Protein AF-A0A1Q1FM23-F1 (afdb_monomer_lite)

Sequence (66 aa):
MATQWVGLGTVERFVQAVVAGGLALVAGLWATELFALGSPVWLVGVALVVIGIAGLSWGIYSELSI

Radius of gyration: 15.68 Å; chains: 1; bounding box: 37×17×44 Å

pLDDT: mean 80.35, std 11.75, range [50.09, 93.12]

Foldseek 3Di:
DPVVVVVVVLVVLLVVLLVQLVVLLVQLVCQCVVDDPPDPSVVSSVVSNVSSVVSNVVSVVSVVPD

Secondary structure (DSSP, 8-state):
--SHHHHHHHHHHHHHHHHHHHHHHHHHHHHHHHS-TT-HHHHHHHHHHHHHHHHHHHHHHHHH--

Structure (mmCIF, N/CA/C/O backbone):
data_AF-A0A1Q1FM23-F1
#
_entry.id   AF-A0A1Q1FM23-F1
#
loop_
_atom_site.group_PDB
_atom_site.id
_atom_site.type_symbol
_atom_site.label_atom_id
_atom_site.label_alt_id
_atom_site.label_comp_id
_atom_site.label_asym_id
_atom_site.label_entity_id
_atom_site.label_seq_id
_atom_site.pdbx_PDB_ins_code
_atom_site.Cartn_x
_atom_site.Cartn_y
_atom_site.Cartn_z
_atom_site.occupancy
_atom_site.B_iso_or_equiv
_atom_site.auth_seq_id
_atom_site.auth_comp_id
_atom_site.auth_asym_id
_atom_site.auth_atom_id
_atom_site.pdbx_PDB_model_num
ATOM 1 N N . MET A 1 1 ? 22.949 8.299 -30.187 1.00 51.41 1 MET A N 1
ATOM 2 C CA . MET A 1 1 ? 23.169 8.519 -28.738 1.00 51.41 1 MET A CA 1
ATOM 3 C C . MET A 1 1 ? 21.896 9.094 -28.093 1.00 51.41 1 MET A C 1
ATOM 5 O O . MET A 1 1 ? 21.937 10.140 -27.469 1.00 51.41 1 MET A O 1
ATOM 9 N N . ALA A 1 2 ? 20.741 8.444 -28.297 1.00 56.06 2 ALA A N 1
ATOM 10 C CA . ALA A 1 2 ? 19.419 8.942 -27.869 1.00 56.06 2 ALA A CA 1
ATOM 11 C C . ALA A 1 2 ? 18.556 7.857 -27.188 1.00 56.06 2 ALA A C 1
ATOM 13 O O . ALA A 1 2 ? 17.461 8.135 -26.719 1.00 56.06 2 ALA A O 1
ATOM 14 N N . THR A 1 3 ? 19.059 6.624 -27.097 1.00 60.19 3 THR A N 1
ATOM 15 C CA . THR A 1 3 ? 18.336 5.472 -26.542 1.00 60.19 3 THR A CA 1
ATOM 16 C C . THR A 1 3 ? 18.435 5.364 -25.016 1.00 60.19 3 THR A C 1
ATOM 18 O O . THR A 1 3 ? 17.601 4.708 -24.407 1.00 60.19 3 THR A O 1
ATOM 21 N N . GLN A 1 4 ? 19.388 6.054 -24.372 1.00 56.31 4 GLN A N 1
ATOM 22 C CA . GLN A 1 4 ? 19.579 6.006 -22.910 1.00 56.31 4 GLN A CA 1
ATOM 23 C C . GLN A 1 4 ? 18.462 6.719 -22.121 1.00 56.31 4 GLN A C 1
ATOM 25 O O . GLN A 1 4 ? 18.159 6.332 -20.999 1.00 56.31 4 GLN A O 1
ATOM 30 N N . TRP A 1 5 ? 17.840 7.754 -22.694 1.00 57.72 5 TRP A N 1
ATOM 31 C CA . TRP A 1 5 ? 16.875 8.599 -21.978 1.00 57.72 5 TRP A CA 1
ATOM 32 C C . TRP A 1 5 ? 15.488 7.963 -21.851 1.00 57.72 5 TRP A C 1
ATOM 34 O O . TRP A 1 5 ? 14.785 8.215 -20.878 1.00 57.72 5 TRP A O 1
ATOM 44 N N . VAL A 1 6 ? 15.116 7.100 -22.798 1.00 61.09 6 VAL A N 1
ATOM 45 C CA . VAL A 1 6 ? 13.826 6.393 -22.785 1.00 61.09 6 VAL A CA 1
ATOM 46 C C . VAL A 1 6 ? 13.820 5.282 -21.730 1.00 61.09 6 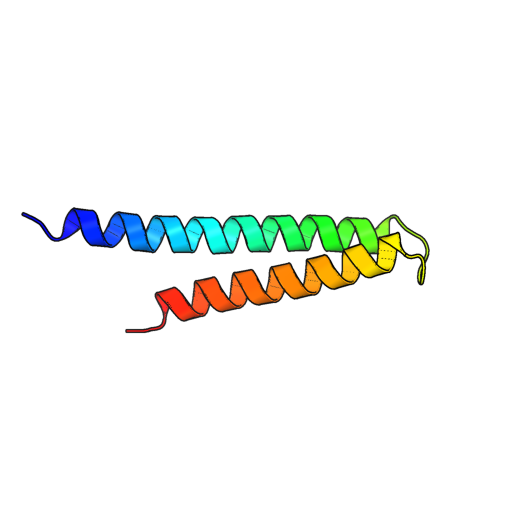VAL A C 1
ATOM 48 O O . VAL A 1 6 ? 12.821 5.100 -21.043 1.00 61.09 6 VAL A O 1
ATOM 51 N N . GLY A 1 7 ? 14.952 4.595 -21.531 1.00 60.81 7 GLY A N 1
ATOM 52 C CA . GLY A 1 7 ? 15.066 3.529 -20.530 1.00 60.81 7 GLY A CA 1
ATOM 53 C C . GLY A 1 7 ? 14.928 4.024 -19.087 1.00 60.81 7 GLY A C 1
ATOM 54 O O . GLY A 1 7 ? 14.294 3.361 -18.273 1.00 60.81 7 GLY A O 1
ATOM 55 N N . LEU A 1 8 ? 15.457 5.212 -18.770 1.00 66.06 8 LEU A N 1
ATOM 56 C CA . LEU A 1 8 ? 15.394 5.763 -17.410 1.00 66.06 8 LEU A CA 1
ATOM 57 C C . LEU A 1 8 ? 13.964 6.125 -16.988 1.00 66.06 8 LEU A C 1
ATOM 59 O O . LEU A 1 8 ? 13.586 5.828 -15.861 1.00 66.06 8 LEU A O 1
ATOM 63 N N . GLY A 1 9 ? 13.155 6.701 -17.885 1.00 71.62 9 GLY A N 1
ATOM 64 C CA . GLY A 1 9 ? 11.767 7.060 -17.573 1.00 71.62 9 GLY A CA 1
ATOM 65 C C . GLY A 1 9 ? 10.870 5.841 -17.330 1.00 71.62 9 GLY A C 1
ATOM 66 O O . GLY A 1 9 ? 10.021 5.865 -16.439 1.00 71.62 9 GLY A O 1
ATOM 67 N N . THR A 1 10 ? 11.084 4.757 -18.080 1.00 76.56 10 THR A N 1
ATOM 68 C CA . THR A 1 10 ? 10.366 3.490 -17.880 1.00 76.56 10 THR A CA 1
ATOM 69 C C . THR A 1 10 ? 10.755 2.835 -16.556 1.00 76.56 10 THR A C 1
ATOM 71 O O . THR A 1 10 ? 9.877 2.523 -15.752 1.00 76.56 10 THR A O 1
ATOM 74 N N . VAL A 1 11 ? 12.060 2.716 -16.278 1.00 79.81 11 VAL A N 1
ATOM 75 C CA . VAL A 1 11 ? 12.560 2.112 -15.032 1.00 79.81 11 VAL A CA 1
ATOM 76 C C . VAL A 1 11 ? 12.167 2.943 -13.809 1.00 79.81 11 VAL A C 1
ATOM 78 O O . VAL A 1 11 ? 11.771 2.384 -12.791 1.00 79.81 11 VAL A O 1
ATOM 81 N N . GLU A 1 12 ? 12.208 4.275 -13.884 1.00 83.88 12 GLU A N 1
ATOM 82 C CA . GLU A 1 12 ? 11.767 5.143 -12.786 1.00 83.88 12 GLU A CA 1
ATOM 83 C C . GLU A 1 12 ? 10.290 4.905 -12.441 1.00 83.88 12 GLU A C 1
ATOM 85 O O . GLU A 1 12 ? 9.943 4.754 -11.270 1.00 83.88 12 GLU A O 1
ATOM 90 N N . ARG A 1 13 ? 9.421 4.804 -13.454 1.00 81.38 13 ARG A N 1
ATOM 91 C CA . ARG A 1 13 ? 7.985 4.528 -13.280 1.00 81.38 13 ARG A CA 1
ATOM 92 C C . ARG A 1 13 ? 7.734 3.128 -12.719 1.00 81.38 13 ARG A C 1
ATOM 94 O O . ARG A 1 13 ? 6.856 2.976 -11.869 1.00 81.38 13 ARG A O 1
ATOM 101 N N . PHE A 1 14 ? 8.512 2.133 -13.149 1.00 80.44 14 PHE A N 1
ATOM 102 C CA . PHE A 1 14 ? 8.492 0.782 -12.587 1.00 80.44 14 PHE A CA 1
ATOM 103 C C . PHE A 1 14 ? 8.860 0.795 -11.100 1.00 80.44 14 PHE A C 1
ATOM 105 O O . PHE A 1 14 ? 8.084 0.337 -10.261 1.00 80.44 14 PHE A O 1
ATOM 112 N N . VAL A 1 15 ? 10.007 1.387 -10.754 1.00 85.50 15 VAL A N 1
ATOM 113 C CA . VAL A 1 15 ? 10.482 1.482 -9.368 1.00 85.50 15 VAL A CA 1
ATOM 114 C C . VAL A 1 15 ? 9.478 2.247 -8.508 1.00 85.50 15 VAL A C 1
ATOM 116 O O . VAL A 1 15 ? 9.157 1.796 -7.412 1.00 85.50 15 VAL A O 1
ATOM 119 N N . GLN A 1 16 ? 8.916 3.353 -9.003 1.00 86.75 16 GLN A N 1
ATOM 120 C CA . GLN A 1 16 ? 7.869 4.098 -8.300 1.00 86.75 16 GLN A CA 1
ATOM 121 C C . GLN A 1 16 ? 6.629 3.235 -8.036 1.00 86.75 16 GLN A C 1
ATOM 123 O O . GLN A 1 16 ? 6.123 3.248 -6.915 1.00 86.75 16 GLN A O 1
ATOM 128 N N . ALA A 1 17 ? 6.159 2.461 -9.020 1.00 83.56 17 ALA A N 1
ATOM 129 C CA . ALA A 1 17 ? 5.008 1.572 -8.852 1.00 83.56 17 ALA A CA 1
ATOM 130 C C . ALA A 1 17 ? 5.281 0.462 -7.823 1.00 83.56 17 ALA A C 1
ATOM 132 O O . ALA A 1 17 ? 4.444 0.205 -6.956 1.00 83.56 17 ALA A O 1
ATOM 133 N N . VAL A 1 18 ? 6.469 -0.148 -7.872 1.00 85.81 18 VAL A N 1
ATOM 134 C CA . VAL A 1 18 ? 6.878 -1.200 -6.931 1.00 85.81 18 VAL A CA 1
ATOM 135 C C . VAL A 1 18 ? 7.027 -0.650 -5.513 1.00 85.81 18 VAL A C 1
ATOM 137 O O . VAL A 1 18 ? 6.501 -1.239 -4.571 1.00 85.81 18 VAL A O 1
ATOM 140 N N . VAL A 1 19 ? 7.697 0.493 -5.345 1.00 90.25 19 VAL A N 1
ATOM 141 C CA . VAL A 1 19 ? 7.907 1.123 -4.032 1.00 90.25 19 VAL A CA 1
ATOM 142 C C . VAL A 1 19 ? 6.585 1.609 -3.443 1.00 90.25 19 VAL A C 1
ATOM 144 O O . VAL A 1 19 ? 6.302 1.328 -2.279 1.00 90.25 19 VAL A O 1
ATOM 147 N N . ALA A 1 20 ? 5.745 2.287 -4.231 1.00 88.62 20 ALA A N 1
ATOM 148 C CA . ALA A 1 20 ? 4.435 2.743 -3.773 1.00 88.62 20 ALA A CA 1
ATOM 149 C C . ALA A 1 20 ? 3.519 1.563 -3.412 1.00 88.62 20 ALA A C 1
ATOM 151 O O . ALA A 1 20 ? 2.880 1.586 -2.360 1.00 88.62 20 ALA A O 1
ATOM 152 N N . GLY A 1 21 ? 3.498 0.510 -4.237 1.00 88.25 21 GLY A N 1
ATOM 153 C CA . GLY A 1 21 ? 2.735 -0.710 -3.973 1.00 88.25 21 GLY A CA 1
ATOM 154 C C . GLY A 1 21 ? 3.214 -1.443 -2.719 1.00 88.25 21 GLY A C 1
ATOM 155 O O . GLY A 1 21 ? 2.403 -1.819 -1.875 1.00 88.25 21 GLY A O 1
ATOM 156 N N . GLY A 1 22 ? 4.531 -1.580 -2.544 1.00 89.19 22 GLY A N 1
ATOM 157 C CA . GLY A 1 22 ? 5.130 -2.188 -1.356 1.00 89.19 22 GLY A CA 1
ATOM 158 C C . GLY A 1 22 ? 4.833 -1.407 -0.074 1.00 89.19 22 GLY A C 1
ATOM 159 O O . GLY A 1 22 ? 4.413 -1.998 0.919 1.00 89.19 22 GLY A O 1
ATOM 160 N N . LEU A 1 23 ? 4.976 -0.077 -0.099 1.00 92.31 23 LEU A N 1
ATOM 161 C CA . LEU A 1 23 ? 4.635 0.784 1.039 1.00 92.31 23 LEU A CA 1
ATOM 162 C C . LEU A 1 23 ? 3.150 0.687 1.402 1.00 92.31 23 LEU A C 1
ATOM 164 O O . LEU A 1 23 ? 2.821 0.554 2.580 1.00 92.31 23 LEU A O 1
ATOM 168 N N . ALA A 1 24 ? 2.262 0.705 0.404 1.00 88.81 24 ALA A N 1
ATOM 169 C CA . ALA A 1 24 ? 0.829 0.526 0.619 1.00 88.81 24 ALA A CA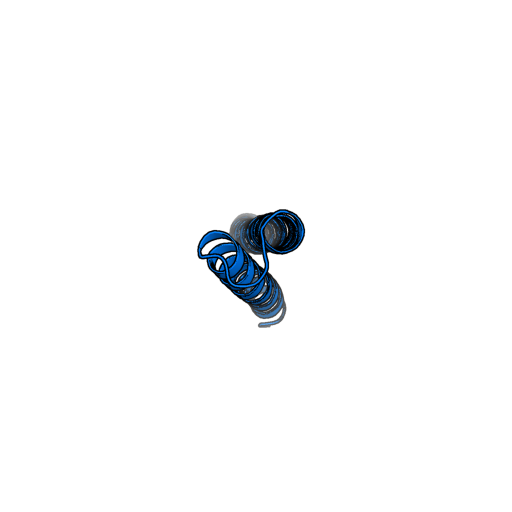 1
ATOM 170 C C . ALA A 1 24 ? 0.517 -0.840 1.248 1.00 88.81 24 ALA A C 1
ATOM 172 O O . ALA A 1 24 ? -0.295 -0.918 2.168 1.00 88.81 24 ALA A O 1
ATOM 173 N N . LEU A 1 25 ? 1.201 -1.900 0.810 1.00 83.94 25 LEU A N 1
ATOM 174 C CA . LEU A 1 25 ? 1.013 -3.249 1.336 1.00 83.94 25 LEU A CA 1
ATOM 175 C C . LEU A 1 25 ? 1.451 -3.365 2.799 1.00 83.94 25 LEU A C 1
ATOM 177 O O . LEU A 1 25 ? 0.693 -3.878 3.616 1.00 83.94 25 LEU A O 1
ATOM 181 N N . VAL A 1 26 ? 2.635 -2.851 3.144 1.00 93.12 26 VAL A N 1
ATOM 182 C CA . VAL A 1 26 ? 3.140 -2.854 4.528 1.00 93.12 26 VAL A CA 1
ATOM 183 C C . VAL A 1 26 ? 2.227 -2.033 5.439 1.00 93.12 26 VAL A C 1
ATOM 185 O O . VAL A 1 26 ? 1.840 -2.508 6.506 1.00 93.12 26 VAL A O 1
ATOM 188 N N . ALA A 1 27 ? 1.825 -0.836 5.002 1.00 89.00 27 ALA A N 1
ATOM 189 C CA . ALA A 1 27 ? 0.905 0.014 5.753 1.00 89.00 27 ALA A CA 1
ATOM 190 C C . ALA A 1 27 ? -0.464 -0.656 5.952 1.00 89.00 27 ALA A C 1
ATOM 192 O O . ALA A 1 27 ? -1.022 -0.612 7.049 1.00 89.00 27 ALA A O 1
ATOM 193 N N . GLY A 1 28 ? -0.985 -1.311 4.911 1.00 85.31 28 GLY A N 1
ATOM 194 C CA . GLY A 1 28 ? -2.227 -2.069 4.976 1.00 85.31 28 GLY A CA 1
ATOM 195 C C . GLY A 1 28 ? -2.146 -3.240 5.954 1.00 85.31 28 GLY A C 1
ATOM 196 O O . GLY A 1 28 ? -3.037 -3.397 6.785 1.00 85.31 28 GLY A O 1
ATOM 197 N N . LEU A 1 29 ? -1.054 -4.008 5.917 1.00 88.06 29 LEU A N 1
ATOM 198 C CA . LEU A 1 29 ? -0.854 -5.169 6.784 1.00 88.06 29 LEU A CA 1
ATOM 199 C C . LEU A 1 29 ? -0.766 -4.762 8.260 1.00 88.06 29 LEU A C 1
ATOM 201 O O . LEU A 1 29 ? -1.452 -5.338 9.104 1.00 88.06 29 LEU A O 1
ATOM 205 N N . TRP A 1 30 ? -0.004 -3.707 8.559 1.00 91.44 30 TRP A N 1
ATOM 206 C CA . TRP A 1 30 ? 0.042 -3.123 9.900 1.00 91.44 30 TRP A CA 1
ATOM 207 C C . TRP A 1 30 ? -1.323 -2.626 10.360 1.00 91.44 30 TRP A C 1
ATOM 209 O O . TRP A 1 30 ? -1.723 -2.909 11.484 1.00 91.44 30 TRP A O 1
ATOM 219 N N . ALA A 1 31 ? -2.079 -1.936 9.503 1.00 85.88 31 ALA A N 1
ATOM 220 C CA .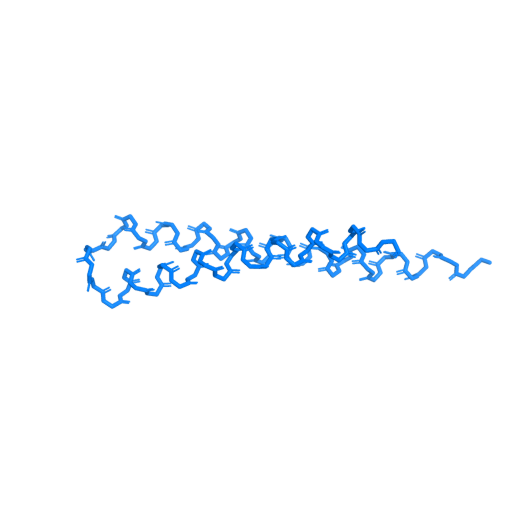 ALA A 1 31 ? -3.429 -1.509 9.853 1.00 85.88 31 ALA A CA 1
ATOM 221 C C . ALA A 1 31 ? -4.365 -2.706 10.119 1.00 85.88 31 ALA A C 1
ATOM 223 O O . ALA A 1 31 ? -5.210 -2.641 11.008 1.00 85.88 31 ALA A O 1
ATOM 224 N N . THR A 1 32 ? -4.212 -3.822 9.402 1.00 86.19 32 THR A N 1
ATOM 225 C CA . THR A 1 32 ? -5.010 -5.026 9.680 1.00 86.19 32 THR A CA 1
ATOM 226 C C . THR A 1 32 ? -4.601 -5.759 10.957 1.00 86.19 32 THR A C 1
ATOM 228 O O . THR A 1 32 ? -5.441 -6.430 11.550 1.00 86.19 32 THR A O 1
ATOM 231 N N . GLU A 1 33 ? -3.343 -5.636 11.386 1.00 89.81 33 GLU A N 1
ATOM 232 C CA . GLU A 1 33 ? -2.829 -6.262 12.610 1.00 89.81 33 GLU A CA 1
ATOM 233 C C . GLU A 1 33 ? -3.137 -5.423 13.862 1.00 89.81 33 GLU A C 1
ATOM 235 O O . GLU A 1 33 ? -3.533 -5.956 14.895 1.00 89.81 33 GLU A O 1
ATOM 240 N N . LEU A 1 34 ? -2.978 -4.100 13.768 1.00 88.25 34 LEU A N 1
ATOM 241 C CA . LEU A 1 34 ? -3.063 -3.179 14.906 1.00 88.25 34 LEU A CA 1
ATOM 242 C C . LEU A 1 34 ? -4.502 -2.830 15.305 1.00 88.25 34 LEU A C 1
ATOM 244 O O . LEU A 1 34 ? -4.738 -2.403 16.436 1.00 88.25 34 LEU A O 1
ATOM 248 N N . PHE A 1 35 ? -5.463 -2.969 14.390 1.00 90.00 35 PHE A N 1
ATOM 249 C CA . PHE A 1 35 ? -6.846 -2.559 14.618 1.00 90.00 35 PHE A CA 1
ATOM 250 C C . PHE A 1 35 ? -7.793 -3.751 14.722 1.00 90.00 35 PHE A C 1
ATOM 252 O O . PHE A 1 35 ? -7.622 -4.780 14.073 1.00 90.00 35 PHE A O 1
ATOM 259 N N . ALA A 1 36 ? -8.843 -3.576 15.528 1.00 85.75 36 ALA A N 1
ATOM 260 C CA . ALA A 1 36 ? -9.853 -4.600 15.740 1.00 85.75 36 ALA A CA 1
ATOM 261 C C . ALA A 1 36 ? -10.483 -5.052 14.415 1.00 85.75 36 ALA A C 1
ATOM 263 O O . ALA A 1 36 ? -10.828 -4.235 13.549 1.00 85.75 36 ALA A O 1
ATOM 264 N N . LEU A 1 37 ? -10.663 -6.365 14.297 1.00 83.81 37 LEU A N 1
ATOM 265 C CA . LEU A 1 37 ? -11.237 -7.012 13.126 1.00 83.81 37 LEU A CA 1
ATOM 266 C C . LEU A 1 37 ? -12.660 -6.484 12.883 1.00 83.81 37 LEU A C 1
ATOM 268 O O . LEU A 1 37 ? -13.482 -6.442 13.797 1.00 83.81 37 LEU A O 1
ATOM 272 N N . GLY A 1 38 ? -12.933 -6.032 11.657 1.00 82.56 38 GLY A N 1
ATOM 273 C CA . GLY A 1 38 ? -14.212 -5.413 11.284 1.00 82.56 38 GLY A CA 1
ATOM 274 C C . GLY A 1 38 ? -14.337 -3.917 11.600 1.00 82.56 38 GLY A C 1
ATOM 275 O O . GLY A 1 38 ? -15.359 -3.316 11.274 1.00 82.56 38 GLY A O 1
ATOM 276 N N . SER A 1 39 ? -13.317 -3.281 12.188 1.00 86.69 39 SER A N 1
ATOM 277 C CA . SER A 1 39 ? -13.310 -1.822 12.348 1.00 86.69 39 SER A CA 1
ATOM 278 C C . SER A 1 39 ? -13.152 -1.097 10.997 1.00 86.69 39 SER A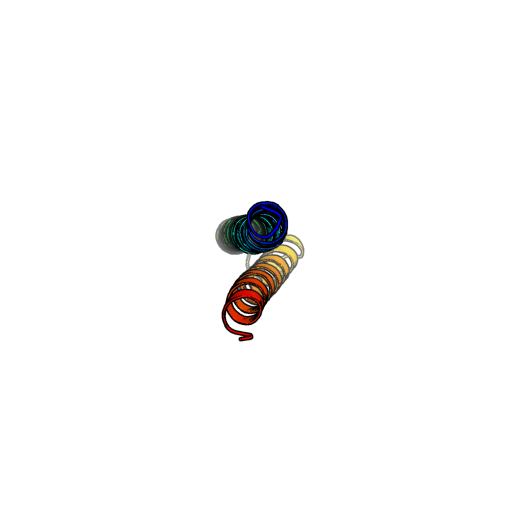 C 1
ATOM 280 O O . SER A 1 39 ? -12.544 -1.636 10.067 1.00 86.69 39 SER A O 1
ATOM 282 N N . PRO A 1 40 ? -13.634 0.155 10.864 1.00 88.56 40 PRO A N 1
ATOM 283 C CA . PRO A 1 40 ? -13.461 0.934 9.636 1.00 88.56 40 PRO A CA 1
ATOM 284 C C . PRO A 1 40 ? -11.990 1.100 9.227 1.00 88.56 40 PRO A C 1
ATOM 286 O O . PRO A 1 40 ? -11.670 1.062 8.043 1.00 88.56 40 PRO A O 1
ATOM 289 N N . 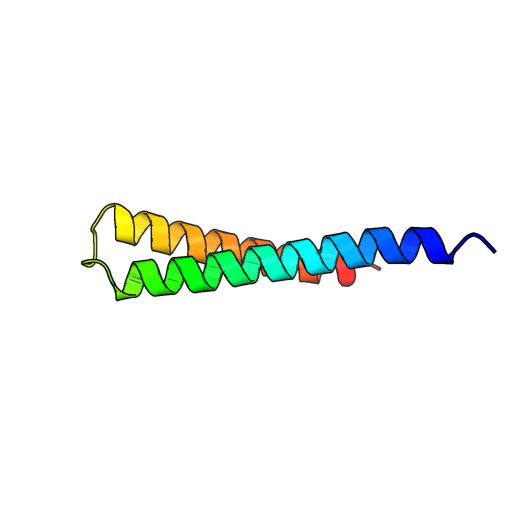VAL A 1 41 ? -11.083 1.232 10.201 1.00 85.69 41 VAL A N 1
ATOM 290 C CA . VAL A 1 41 ? -9.637 1.363 9.954 1.00 85.69 41 VAL A CA 1
ATOM 291 C C . VAL A 1 41 ? -9.035 0.048 9.455 1.00 85.69 41 VAL A C 1
ATOM 293 O O . VAL A 1 41 ? -8.216 0.055 8.540 1.00 85.69 41 VAL A O 1
ATOM 296 N N . TRP A 1 42 ? -9.499 -1.087 9.981 1.00 89.50 42 TRP A N 1
ATOM 297 C CA . TRP A 1 42 ? -9.122 -2.408 9.481 1.00 89.50 42 TRP A CA 1
ATOM 298 C C . TRP A 1 42 ? -9.541 -2.601 8.014 1.00 89.50 42 TRP A C 1
ATOM 300 O O . TRP A 1 42 ? -8.745 -3.079 7.210 1.00 89.50 42 TRP A O 1
ATOM 310 N N . LEU A 1 43 ? -10.741 -2.145 7.624 1.00 89.06 43 LEU A N 1
ATOM 311 C CA . LEU A 1 43 ? -11.200 -2.181 6.225 1.00 89.06 43 LEU A CA 1
ATOM 312 C C . LEU A 1 43 ? -10.329 -1.326 5.295 1.00 89.06 43 LEU A C 1
ATOM 314 O O . LEU A 1 43 ? -10.024 -1.750 4.181 1.00 89.06 43 LEU A O 1
ATOM 318 N N . VAL A 1 44 ? -9.896 -0.146 5.752 1.00 90.75 44 VAL A N 1
ATOM 319 C CA . VAL A 1 44 ? -8.925 0.681 5.015 1.00 90.75 44 VAL A CA 1
ATOM 320 C C . VAL A 1 44 ? -7.596 -0.062 4.858 1.00 90.75 44 VAL A C 1
ATOM 322 O O . VAL A 1 44 ? -7.015 -0.040 3.775 1.00 90.75 44 VAL A O 1
ATOM 325 N N . GLY A 1 45 ? -7.149 -0.775 5.896 1.00 85.81 45 GLY A N 1
ATOM 326 C CA . GLY A 1 45 ? -5.978 -1.649 5.835 1.00 85.81 45 GLY A CA 1
ATOM 327 C C . GLY A 1 45 ? -6.107 -2.740 4.770 1.00 85.81 45 GLY A C 1
ATOM 328 O O . GLY A 1 45 ? -5.220 -2.893 3.933 1.00 85.81 45 GLY A O 1
ATOM 329 N N . VAL A 1 46 ? -7.247 -3.436 4.725 1.00 88.69 46 VAL A N 1
ATOM 330 C CA . VAL A 1 46 ? -7.538 -4.444 3.689 1.00 88.69 46 VAL A CA 1
ATOM 331 C C . VAL A 1 46 ? -7.514 -3.825 2.289 1.00 88.69 46 VAL A C 1
ATOM 333 O O . VAL A 1 46 ? -6.890 -4.375 1.382 1.00 88.69 46 VAL A O 1
ATOM 336 N N . ALA A 1 47 ? -8.147 -2.664 2.103 1.00 91.25 47 ALA A N 1
ATOM 337 C CA . ALA A 1 47 ? -8.138 -1.963 0.822 1.00 91.25 47 ALA A CA 1
ATOM 338 C C . ALA A 1 47 ? -6.712 -1.572 0.391 1.00 91.25 47 ALA A C 1
ATOM 340 O O . ALA A 1 47 ? -6.351 -1.754 -0.771 1.00 91.25 47 ALA A O 1
ATOM 341 N N . LEU A 1 48 ? -5.880 -1.104 1.327 1.00 87.00 48 LEU A N 1
ATOM 342 C CA . LEU A 1 48 ? -4.467 -0.798 1.089 1.00 87.00 48 LEU A CA 1
ATOM 343 C C . LEU A 1 48 ? -3.663 -2.029 0.662 1.00 87.00 48 LEU A C 1
ATOM 345 O O . LEU A 1 48 ? -2.865 -1.928 -0.267 1.00 87.00 48 LEU A O 1
ATOM 349 N N . VAL A 1 49 ? -3.903 -3.194 1.273 1.00 90.31 49 VAL A N 1
ATOM 350 C CA . VAL A 1 49 ? -3.270 -4.455 0.853 1.00 90.31 49 VAL A CA 1
ATOM 351 C C . VAL A 1 49 ? -3.646 -4.795 -0.590 1.00 90.31 49 VAL A C 1
ATOM 353 O O . VAL A 1 49 ? -2.764 -5.089 -1.396 1.00 90.31 49 VAL A O 1
ATOM 356 N N . VAL A 1 50 ? -4.930 -4.700 -0.953 1.00 91.19 50 VAL A N 1
ATOM 357 C CA . VAL A 1 50 ? -5.396 -4.968 -2.327 1.00 91.19 50 VAL A CA 1
ATOM 358 C C . VAL A 1 50 ? -4.758 -4.002 -3.329 1.00 91.19 50 VAL A C 1
ATOM 360 O O . VAL A 1 50 ? -4.276 -4.433 -4.377 1.00 91.19 50 VAL A O 1
ATOM 363 N N . ILE A 1 51 ? -4.698 -2.708 -2.999 1.00 89.12 51 ILE A N 1
ATOM 364 C CA . ILE A 1 51 ? -4.045 -1.687 -3.831 1.00 89.12 51 ILE A CA 1
ATOM 365 C C . ILE A 1 51 ? -2.544 -1.969 -3.963 1.00 89.12 51 ILE A C 1
ATOM 367 O O . ILE A 1 51 ? -2.001 -1.874 -5.063 1.00 89.12 51 ILE A O 1
ATOM 371 N N . GLY A 1 52 ? -1.879 -2.361 -2.875 1.00 85.81 52 GLY A N 1
ATOM 372 C CA . GLY A 1 52 ? -0.468 -2.731 -2.879 1.00 85.81 52 GLY A CA 1
ATOM 373 C C . GLY A 1 52 ? -0.179 -3.902 -3.819 1.00 85.81 52 GLY A C 1
ATOM 374 O O . GLY A 1 52 ? 0.719 -3.815 -4.655 1.00 85.81 52 GLY A O 1
ATOM 375 N N . ILE A 1 53 ? -0.998 -4.958 -3.766 1.00 88.50 53 ILE A N 1
ATOM 376 C CA . ILE A 1 53 ? -0.903 -6.112 -4.677 1.00 88.50 53 ILE A CA 1
ATOM 377 C C . ILE A 1 53 ? -1.123 -5.684 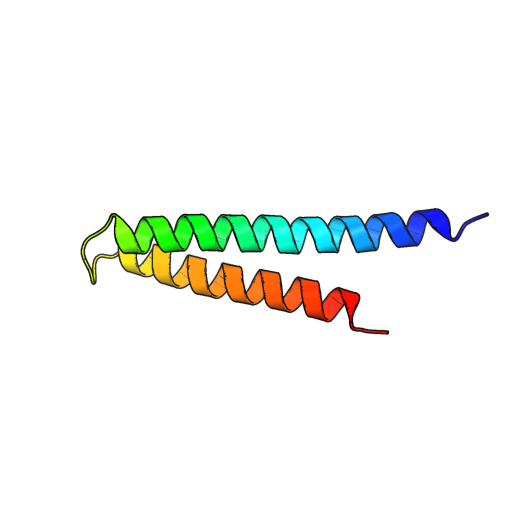-6.132 1.00 88.50 53 ILE A C 1
ATOM 379 O O . ILE A 1 53 ? -0.369 -6.098 -7.016 1.00 88.50 53 ILE A O 1
ATOM 383 N N . ALA A 1 54 ? -2.131 -4.850 -6.397 1.00 85.56 54 ALA A N 1
ATOM 384 C CA . ALA A 1 54 ? -2.421 -4.364 -7.743 1.00 85.56 54 ALA A CA 1
ATOM 385 C C . ALA A 1 54 ? -1.274 -3.508 -8.305 1.00 85.56 54 ALA A C 1
ATOM 387 O O . ALA A 1 54 ? -0.891 -3.689 -9.459 1.00 85.56 54 ALA A O 1
ATOM 388 N N . GLY A 1 55 ? -0.681 -2.632 -7.488 1.00 81.19 55 GLY A N 1
ATOM 389 C CA . GLY A 1 55 ? 0.470 -1.809 -7.867 1.00 81.19 55 GLY A CA 1
ATOM 390 C C . GLY A 1 55 ? 1.720 -2.637 -8.169 1.00 81.19 55 GLY A C 1
ATOM 391 O O . GLY A 1 55 ? 2.378 -2.409 -9.183 1.00 81.19 55 GLY A O 1
ATOM 392 N N . LEU A 1 56 ? 1.998 -3.655 -7.347 1.00 80.31 56 LEU A N 1
ATOM 393 C CA . LEU A 1 56 ? 3.086 -4.608 -7.593 1.00 80.31 56 LEU A CA 1
ATOM 394 C C . LEU A 1 56 ? 2.855 -5.400 -8.885 1.00 80.31 56 LEU A C 1
ATOM 396 O O . LEU A 1 56 ? 3.758 -5.515 -9.710 1.00 80.31 56 LEU A O 1
ATOM 400 N N . SER A 1 57 ? 1.632 -5.894 -9.090 1.00 83.00 57 SER A N 1
ATOM 401 C CA . SER A 1 57 ? 1.262 -6.639 -10.296 1.00 83.00 57 SER A CA 1
ATOM 402 C C . SER A 1 57 ? 1.403 -5.765 -11.544 1.00 83.00 57 SER A C 1
ATOM 404 O O . SER A 1 57 ? 1.997 -6.196 -12.527 1.00 83.00 57 SER A O 1
ATOM 406 N N . TRP A 1 58 ? 0.926 -4.518 -11.499 1.00 81.69 58 TRP A N 1
ATOM 407 C CA . TRP A 1 58 ? 1.037 -3.565 -12.605 1.00 81.69 58 TRP A CA 1
ATOM 408 C C . TRP A 1 58 ? 2.492 -3.241 -12.959 1.00 81.69 58 TRP A C 1
ATOM 410 O O . TRP A 1 58 ? 2.841 -3.246 -14.137 1.00 81.69 58 TRP A O 1
ATOM 420 N N . GLY A 1 59 ? 3.349 -3.010 -11.957 1.00 73.44 59 GLY A N 1
ATOM 421 C CA . GLY A 1 59 ? 4.782 -2.804 -12.178 1.00 73.44 59 GLY A CA 1
ATOM 422 C C . GLY A 1 59 ? 5.417 -3.996 -12.897 1.00 73.44 59 GLY A C 1
ATOM 423 O O . GLY A 1 59 ? 6.066 -3.824 -13.925 1.00 73.44 59 GLY A O 1
ATOM 424 N N . ILE A 1 60 ? 5.144 -5.218 -12.429 1.00 73.81 60 ILE A N 1
ATOM 425 C CA . ILE A 1 60 ? 5.650 -6.448 -13.057 1.00 73.81 60 ILE A CA 1
ATOM 426 C C . ILE A 1 60 ? 5.158 -6.578 -14.507 1.00 73.81 60 ILE A C 1
ATOM 428 O O . ILE A 1 60 ? 5.956 -6.849 -15.401 1.00 73.81 60 ILE A O 1
ATOM 432 N N . TYR A 1 61 ? 3.869 -6.341 -14.768 1.00 72.31 61 TYR A N 1
ATOM 433 C CA . TYR A 1 61 ? 3.320 -6.398 -16.126 1.00 72.31 61 TYR A CA 1
ATOM 434 C C . TYR A 1 61 ? 3.900 -5.327 -17.058 1.00 72.31 61 TYR A C 1
ATOM 436 O O . TYR A 1 61 ? 4.081 -5.613 -18.237 1.00 72.31 61 TYR A O 1
ATOM 444 N N . SER A 1 62 ? 4.223 -4.130 -16.553 1.00 68.69 62 SER A N 1
ATOM 445 C CA . SER A 1 62 ? 4.824 -3.065 -17.371 1.00 68.69 62 SER A CA 1
ATOM 446 C C . SER A 1 62 ? 6.252 -3.363 -17.829 1.00 68.69 62 SER A C 1
ATOM 448 O O . SER A 1 62 ? 6.667 -2.865 -18.869 1.00 68.69 62 SER A O 1
ATOM 450 N N . GLU A 1 63 ? 6.987 -4.185 -17.076 1.00 64.81 63 GLU A N 1
ATOM 451 C CA . GLU A 1 63 ? 8.346 -4.610 -17.434 1.00 64.81 63 GLU A CA 1
ATOM 452 C C . GLU A 1 63 ? 8.320 -5.859 -18.336 1.00 64.81 63 GLU A C 1
ATOM 454 O O . GLU A 1 63 ? 9.185 -6.042 -19.187 1.00 64.81 63 GLU A O 1
ATOM 459 N N . LEU A 1 64 ? 7.313 -6.730 -18.159 1.00 64.44 64 LEU A N 1
ATOM 460 C CA . LEU A 1 64 ? 7.147 -7.966 -18.935 1.00 64.44 64 LEU A CA 1
ATOM 461 C C . LEU A 1 64 ? 6.460 -7.765 -20.292 1.00 64.44 64 LEU A C 1
ATOM 463 O O . LEU A 1 64 ? 6.523 -8.665 -21.133 1.00 64.44 64 LEU A O 1
ATOM 467 N N . SER A 1 65 ? 5.807 -6.625 -20.533 1.00 50.47 65 SER A N 1
ATOM 468 C CA . SER A 1 65 ? 5.348 -6.261 -21.873 1.00 50.47 65 SER A CA 1
ATOM 469 C C . SER A 1 65 ? 6.548 -5.871 -22.743 1.00 50.47 65 SER A C 1
ATOM 471 O O . SER A 1 65 ? 6.940 -4.705 -22.788 1.00 50.47 65 SER A O 1
ATOM 473 N N . ILE A 1 66 ? 7.132 -6.890 -23.382 1.00 50.09 66 ILE A N 1
ATOM 474 C CA . ILE A 1 66 ? 7.965 -6.806 -24.595 1.00 50.09 66 ILE A CA 1
ATOM 475 C C . ILE A 1 66 ? 7.240 -5.993 -25.672 1.00 50.09 66 ILE A C 1
ATOM 477 O O . ILE A 1 66 ? 6.011 -6.194 -25.823 1.00 50.09 66 ILE A O 1
#